Protein AF-A0A9E5R2P0-F1 (afdb_monomer_lite)

Radius of gyration: 19.11 Å; chains: 1; bounding box: 63×42×41 Å

Foldseek 3Di:
DDWADDPQQQDFDPDPDPVPDWADKIWDWDAQVNLCVLVVCVVVVHADEDEEPVSQQVQQVQADPQLRGDTDTTIGRDQAAAPDDRRRHDYYHYDDDDPRGSVLRNVCNVVNDVVSVVVVVVDVVVDPPDPPDDPDDDDDDDPVVVVVVVVVVVPDDDPDDD

pLDDT: mean 75.7, std 22.5, range [33.75, 98.44]

Sequence (162 aa):
MTLHVGAGTFLPVKVEDVSEHRMHAEWGEVRPKAADEINGTRAMGGRIIPVGTTALRLIETAADENGMVRAFEGDTDIFIFPGYRWRVTDALMTNFHLPRSTLFMLVAAFSGLEPMLAAYRHAVTAGPRRREPSAEHRRPAEPHLLWQRLHHRANAEPRQQL

Structure (mmCIF, N/CA/C/O backbone):
data_AF-A0A9E5R2P0-F1
#
_entry.id   AF-A0A9E5R2P0-F1
#
loop_
_atom_site.group_PDB
_atom_site.id
_atom_site.type_symbol
_atom_site.label_atom_id
_atom_site.label_alt_id
_atom_site.label_comp_id
_atom_site.label_asym_id
_atom_site.label_entity_id
_atom_site.label_seq_id
_atom_site.pdbx_PDB_ins_code
_atom_site.Cartn_x
_atom_site.Cartn_y
_atom_site.Cartn_z
_atom_site.occupancy
_atom_site.B_iso_or_equiv
_atom_site.auth_seq_id
_atom_site.auth_comp_id
_atom_site.auth_asym_id
_atom_site.auth_atom_id
_atom_site.pdbx_PDB_model_num
ATOM 1 N N . MET A 1 1 ? -7.791 10.092 4.799 1.00 72.06 1 MET A N 1
ATOM 2 C CA . MET A 1 1 ? -6.414 9.842 5.270 1.00 72.06 1 MET A CA 1
ATOM 3 C C . MET A 1 1 ? -5.520 10.967 4.810 1.00 72.06 1 MET A C 1
ATOM 5 O O . MET A 1 1 ? -5.827 11.579 3.791 1.00 72.06 1 MET A O 1
ATOM 9 N N . THR A 1 2 ? -4.452 11.211 5.552 1.00 72.00 2 THR A N 1
ATOM 10 C CA . THR A 1 2 ? -3.456 12.246 5.265 1.00 72.00 2 THR A CA 1
ATOM 11 C C . THR A 1 2 ? -2.083 11.596 5.320 1.00 72.00 2 THR A C 1
ATOM 13 O O . THR A 1 2 ? -1.871 10.716 6.148 1.00 72.00 2 THR A O 1
ATOM 16 N N . LEU A 1 3 ? -1.154 11.996 4.454 1.00 59.78 3 LEU A N 1
ATOM 17 C CA . LEU A 1 3 ? 0.231 11.549 4.564 1.00 59.78 3 LEU A CA 1
ATOM 18 C C . LEU A 1 3 ? 1.199 12.677 4.206 1.00 59.78 3 LEU A C 1
ATOM 20 O O . LEU A 1 3 ? 0.999 13.384 3.216 1.00 59.78 3 LEU A O 1
ATOM 24 N N . HIS A 1 4 ? 2.233 12.836 5.028 1.00 62.59 4 HIS A N 1
ATOM 25 C CA . HIS A 1 4 ? 3.307 13.801 4.838 1.00 62.59 4 HIS A CA 1
ATOM 26 C C . HIS A 1 4 ? 4.526 13.086 4.249 1.00 62.59 4 HIS A C 1
ATOM 28 O O . HIS A 1 4 ? 5.228 12.337 4.923 1.00 62.59 4 HIS A O 1
ATOM 34 N N . VAL A 1 5 ? 4.754 13.305 2.954 1.00 57.34 5 VAL A N 1
ATOM 35 C CA . VAL A 1 5 ? 5.843 12.677 2.194 1.00 57.34 5 VAL A CA 1
ATOM 36 C C . VAL A 1 5 ? 7.120 13.506 2.346 1.00 57.34 5 VAL A C 1
ATOM 38 O O . VAL A 1 5 ? 7.135 14.691 2.007 1.00 57.34 5 VAL A O 1
ATOM 41 N N . GLY A 1 6 ? 8.196 12.886 2.835 1.00 51.91 6 GLY A N 1
ATOM 42 C CA . GLY A 1 6 ? 9.543 13.467 2.857 1.00 51.91 6 GLY A CA 1
ATOM 43 C C . GLY A 1 6 ? 10.324 13.188 1.564 1.00 51.91 6 GLY A C 1
ATOM 44 O O . GLY A 1 6 ? 9.963 12.325 0.775 1.00 51.91 6 GLY A O 1
ATOM 45 N N . ALA A 1 7 ? 11.448 13.873 1.334 1.00 45.66 7 ALA A N 1
ATOM 46 C CA . ALA A 1 7 ? 12.247 13.708 0.106 1.00 45.66 7 ALA A CA 1
ATOM 47 C C . ALA A 1 7 ? 12.905 12.312 -0.069 1.00 45.66 7 ALA A C 1
ATOM 49 O O . ALA A 1 7 ? 13.431 12.008 -1.140 1.00 45.66 7 ALA A O 1
ATOM 50 N N . GLY A 1 8 ? 12.888 11.460 0.964 1.00 49.34 8 GLY A N 1
ATOM 51 C CA . GLY A 1 8 ? 13.533 10.140 0.973 1.00 49.34 8 GLY A CA 1
ATOM 52 C C . GLY A 1 8 ? 12.856 9.076 0.098 1.00 49.34 8 GLY A C 1
ATOM 53 O O . GLY A 1 8 ? 13.504 8.109 -0.291 1.00 49.34 8 GLY A O 1
ATOM 54 N N . THR A 1 9 ? 11.589 9.253 -0.283 1.00 50.41 9 THR A N 1
ATOM 55 C CA . THR A 1 9 ? 10.786 8.241 -1.003 1.00 50.41 9 THR A CA 1
ATOM 56 C C . THR A 1 9 ? 11.212 8.012 -2.460 1.00 50.41 9 THR A C 1
ATOM 58 O O . THR A 1 9 ? 10.738 7.081 -3.109 1.00 50.41 9 THR A O 1
ATOM 61 N N . PHE A 1 10 ? 12.116 8.843 -2.989 1.00 49.31 10 PHE A N 1
ATOM 62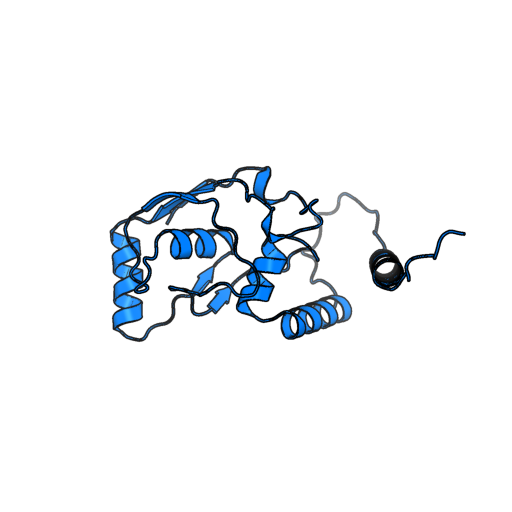 C CA . PHE A 1 10 ? 12.578 8.790 -4.383 1.00 49.31 10 PHE A CA 1
ATOM 63 C C . PHE A 1 10 ? 14.012 8.271 -4.548 1.00 49.31 10 PHE A C 1
ATOM 65 O O . PHE A 1 10 ? 14.543 8.280 -5.662 1.00 49.31 10 PHE A O 1
ATOM 72 N N . LEU A 1 11 ? 14.668 7.835 -3.469 1.00 47.66 11 LEU A N 1
ATOM 73 C CA . LEU A 1 11 ? 16.044 7.356 -3.555 1.00 47.66 11 LEU A CA 1
ATOM 74 C C . LEU A 1 11 ? 16.102 5.928 -4.134 1.00 47.66 11 LEU A C 1
ATOM 76 O O . LEU A 1 11 ? 15.329 5.060 -3.726 1.00 47.66 11 LEU A O 1
ATOM 80 N N . PRO A 1 12 ? 17.005 5.651 -5.095 1.00 50.88 12 PRO A N 1
ATOM 81 C CA . PRO A 1 12 ? 17.167 4.311 -5.647 1.00 50.88 12 PRO A CA 1
ATOM 82 C C . PRO A 1 12 ? 17.683 3.335 -4.582 1.00 50.88 12 PRO A C 1
ATOM 84 O O . PRO A 1 12 ? 18.570 3.680 -3.799 1.00 50.88 12 PRO A O 1
ATOM 87 N N . VAL A 1 13 ? 17.164 2.103 -4.590 1.00 55.97 13 VAL A N 1
ATOM 88 C CA . VAL A 1 13 ? 17.646 1.005 -3.737 1.00 55.97 13 VAL A CA 1
ATOM 89 C C . VAL A 1 13 ? 19.094 0.703 -4.119 1.00 55.97 13 VAL A C 1
ATOM 91 O O . VAL A 1 13 ? 19.380 0.391 -5.274 1.00 55.97 13 VAL A O 1
ATOM 94 N N . LYS A 1 14 ? 20.016 0.846 -3.161 1.00 50.09 14 LYS A N 1
ATOM 95 C CA . LYS A 1 14 ? 21.464 0.635 -3.356 1.00 50.09 14 LYS A CA 1
ATOM 96 C C . LYS A 1 14 ? 21.992 -0.659 -2.725 1.00 50.09 14 LYS A C 1
ATOM 98 O O . LYS A 1 14 ? 23.201 -0.850 -2.714 1.00 50.09 14 LYS A O 1
ATOM 103 N N . VAL A 1 15 ? 21.121 -1.504 -2.178 1.00 53.94 15 VAL A N 1
ATOM 104 C CA . VAL A 1 15 ? 21.521 -2.730 -1.473 1.00 53.94 15 VAL A CA 1
ATOM 105 C C . VAL A 1 15 ? 21.437 -3.948 -2.392 1.00 53.94 15 VAL A C 1
ATOM 107 O O . VAL A 1 15 ? 20.545 -4.024 -3.239 1.00 53.94 15 VAL A O 1
ATOM 110 N N . GLU A 1 16 ? 22.397 -4.862 -2.246 1.00 52.22 16 GLU A N 1
ATOM 111 C CA . GLU A 1 16 ? 22.444 -6.138 -2.975 1.00 52.22 16 GLU A CA 1
ATOM 112 C C . GLU A 1 16 ? 21.383 -7.118 -2.446 1.00 52.22 16 GLU A C 1
ATOM 114 O O . GLU A 1 16 ? 20.767 -7.828 -3.241 1.00 52.22 16 GLU A O 1
ATOM 119 N N . ASP A 1 17 ? 21.094 -7.078 -1.138 1.00 58.19 17 ASP A N 1
ATOM 120 C CA . ASP A 1 17 ? 19.971 -7.775 -0.510 1.00 58.19 17 ASP A CA 1
ATOM 121 C C . ASP A 1 17 ? 18.800 -6.813 -0.261 1.00 58.19 17 ASP A C 1
ATOM 123 O O . ASP A 1 17 ? 18.869 -5.865 0.522 1.00 58.19 17 ASP A O 1
ATOM 127 N N . VAL A 1 18 ? 17.690 -7.074 -0.945 1.00 59.41 18 VAL A N 1
ATOM 128 C CA . VAL A 1 18 ? 16.457 -6.287 -0.856 1.00 59.41 18 VAL A CA 1
ATOM 129 C C . VAL A 1 18 ? 15.846 -6.357 0.547 1.00 59.41 18 VAL A C 1
ATOM 131 O O . VAL A 1 18 ? 15.225 -5.387 0.974 1.00 59.41 18 VAL A O 1
ATOM 134 N N . SER A 1 19 ? 16.045 -7.457 1.279 1.00 60.09 19 SER A N 1
ATOM 135 C CA . SER A 1 19 ? 15.521 -7.629 2.637 1.00 60.09 19 SER A CA 1
ATOM 136 C C . SER A 1 19 ? 16.205 -6.728 3.674 1.00 60.09 19 SER A C 1
ATOM 138 O O . SER A 1 19 ? 15.605 -6.410 4.699 1.00 60.09 19 SER A O 1
ATOM 140 N N . GLU A 1 20 ? 17.416 -6.243 3.384 1.00 59.47 20 GLU A N 1
ATOM 141 C CA . GLU A 1 20 ? 18.160 -5.314 4.243 1.00 59.47 20 GLU A CA 1
ATOM 142 C C . GLU A 1 20 ? 17.792 -3.841 3.991 1.00 59.47 20 GLU A C 1
ATOM 144 O O . GLU A 1 20 ? 18.231 -2.938 4.713 1.00 59.47 20 GLU A O 1
ATOM 149 N N . HIS A 1 21 ? 16.972 -3.562 2.970 1.00 67.44 21 HIS A N 1
ATOM 150 C CA . HIS A 1 21 ? 16.557 -2.202 2.659 1.00 67.44 21 HIS A CA 1
ATOM 151 C C . HIS A 1 21 ? 15.568 -1.668 3.700 1.00 67.44 21 HIS A C 1
ATOM 153 O O . HIS A 1 21 ? 14.427 -2.117 3.798 1.00 67.44 21 HIS A O 1
ATOM 159 N N . ARG A 1 22 ? 15.978 -0.628 4.429 1.00 64.00 22 ARG A N 1
ATOM 160 C CA . ARG A 1 22 ? 15.067 0.147 5.275 1.00 64.00 22 ARG A CA 1
ATOM 161 C C . ARG A 1 22 ? 14.420 1.257 4.462 1.00 64.00 22 ARG A C 1
ATOM 163 O O . ARG A 1 22 ? 15.112 2.138 3.952 1.00 64.00 22 ARG A O 1
ATOM 170 N N . MET A 1 23 ? 13.093 1.223 4.374 1.00 72.38 23 MET A N 1
ATOM 171 C CA . MET A 1 23 ? 12.324 2.333 3.821 1.00 72.38 23 MET A CA 1
ATOM 172 C C . MET A 1 23 ? 12.484 3.569 4.701 1.00 72.38 23 MET A C 1
ATOM 174 O O . MET A 1 23 ? 12.513 3.483 5.928 1.00 72.38 23 MET A O 1
ATOM 178 N N . HIS A 1 24 ? 12.534 4.739 4.070 1.00 74.62 24 HIS A N 1
ATOM 179 C CA . HIS A 1 24 ? 12.363 5.984 4.804 1.00 74.62 24 HIS A CA 1
ATOM 180 C C . HIS A 1 24 ? 10.953 6.020 5.403 1.00 74.62 24 HIS A C 1
ATOM 182 O O . HIS A 1 24 ? 9.966 5.791 4.695 1.00 74.62 24 HIS A O 1
ATOM 188 N N . ALA A 1 25 ? 10.893 6.281 6.707 1.00 80.31 25 ALA A N 1
ATOM 189 C CA . ALA A 1 25 ? 9.650 6.485 7.428 1.00 80.31 25 ALA A CA 1
ATOM 190 C C . ALA A 1 25 ? 8.911 7.704 6.861 1.00 80.31 25 ALA A C 1
ATOM 192 O O . ALA A 1 25 ? 9.512 8.754 6.617 1.00 80.31 25 ALA A O 1
ATOM 193 N N . GLU A 1 26 ? 7.612 7.547 6.637 1.00 82.50 26 GLU A N 1
ATOM 194 C CA . GLU A 1 26 ?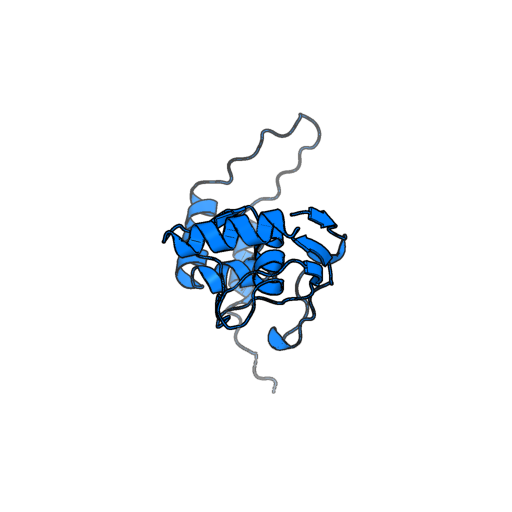 6.708 8.626 6.250 1.00 82.50 26 GLU A CA 1
ATOM 195 C C . GLU A 1 26 ? 5.623 8.749 7.311 1.00 82.50 26 GLU A C 1
ATOM 197 O O . GLU A 1 26 ? 4.998 7.750 7.663 1.00 82.50 26 GLU A O 1
ATOM 202 N N . TRP A 1 27 ? 5.366 9.959 7.798 1.00 89.94 27 TRP A N 1
ATOM 203 C CA . TRP A 1 27 ? 4.286 10.178 8.753 1.00 89.94 27 TRP A CA 1
ATOM 204 C C . TRP A 1 27 ? 2.939 10.156 8.038 1.00 89.94 27 TRP A C 1
ATOM 206 O O . TRP A 1 27 ? 2.765 10.869 7.046 1.00 89.94 27 TRP A O 1
ATOM 216 N N . GLY A 1 28 ? 1.963 9.412 8.556 1.00 92.38 28 GLY A N 1
ATOM 217 C CA . GLY A 1 28 ? 0.603 9.362 8.029 1.00 92.38 28 GLY A CA 1
ATOM 218 C C . GLY A 1 28 ? -0.484 9.228 9.093 1.00 92.38 28 GLY A C 1
ATOM 219 O O . GLY A 1 28 ? -0.238 8.858 10.237 1.00 92.38 28 GLY A O 1
ATOM 220 N N . GLU A 1 29 ? -1.717 9.507 8.673 1.00 96.19 29 GLU A N 1
ATOM 221 C CA . GLU A 1 29 ? -2.919 9.511 9.507 1.00 96.19 29 GLU A CA 1
ATOM 222 C C . GLU A 1 29 ? -4.085 8.792 8.800 1.00 96.19 29 GLU A C 1
ATOM 224 O O . GLU A 1 29 ? -4.540 9.181 7.710 1.00 96.19 29 GLU A O 1
ATOM 229 N N . VAL A 1 30 ? -4.641 7.783 9.469 1.00 96.94 30 VAL A N 1
ATOM 230 C CA . VAL A 1 30 ? -5.943 7.176 9.178 1.00 96.94 30 VAL A CA 1
ATOM 231 C C . VAL A 1 30 ? -6.906 7.564 10.295 1.00 96.94 30 VAL A C 1
ATOM 233 O O . VAL A 1 30 ? -6.847 7.046 11.406 1.00 96.94 30 VAL A O 1
ATOM 236 N N . ARG A 1 31 ? -7.828 8.480 9.993 1.00 96.94 31 ARG A N 1
ATOM 237 C CA . ARG A 1 31 ? -8.863 8.917 10.942 1.00 96.94 31 ARG A CA 1
ATOM 238 C C . ARG A 1 31 ? -9.841 7.787 11.269 1.00 96.94 31 ARG A C 1
ATOM 240 O O . ARG A 1 31 ? -10.124 6.998 10.365 1.00 96.94 31 ARG A O 1
ATOM 247 N N . PRO A 1 32 ? -10.468 7.787 12.463 1.00 97.81 32 PRO A N 1
ATOM 248 C CA . PRO A 1 32 ? -11.495 6.808 12.832 1.00 97.81 32 PRO A CA 1
ATOM 249 C C . PRO A 1 32 ? -12.574 6.640 11.758 1.00 97.81 32 PRO A C 1
ATOM 251 O O . PRO A 1 32 ? -12.783 5.540 11.266 1.00 97.81 32 PRO A O 1
ATOM 254 N N . LYS A 1 33 ? -13.131 7.754 11.264 1.00 97.62 33 LYS A N 1
ATOM 255 C CA . LYS A 1 33 ? -14.126 7.741 10.181 1.00 97.62 33 LYS A CA 1
ATOM 256 C C . LYS A 1 33 ? -13.645 7.003 8.923 1.00 97.62 33 LYS A C 1
ATOM 258 O O . LYS A 1 33 ? -14.413 6.272 8.316 1.00 97.62 33 LYS A O 1
ATOM 263 N N . ALA A 1 34 ? -12.387 7.195 8.524 1.00 97.31 34 ALA A N 1
ATOM 264 C CA . ALA A 1 34 ? -11.846 6.538 7.336 1.00 97.31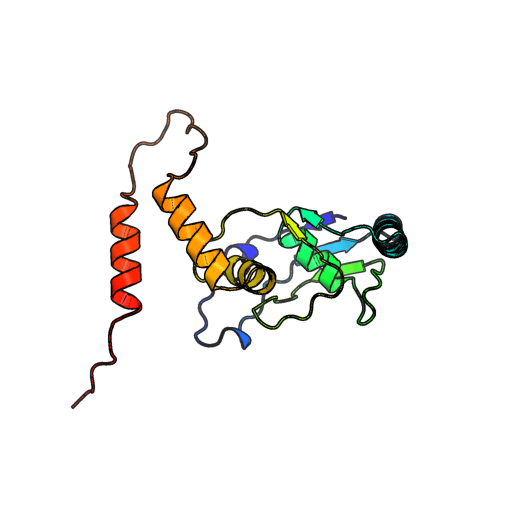 34 ALA A CA 1
ATOM 265 C C . ALA A 1 34 ? -11.638 5.033 7.569 1.00 97.31 34 ALA A C 1
ATOM 267 O O . ALA A 1 34 ? -11.890 4.239 6.668 1.00 97.31 34 ALA A O 1
ATOM 268 N N . ALA A 1 35 ? -11.203 4.641 8.770 1.00 98.19 35 ALA A N 1
ATOM 269 C CA . ALA A 1 35 ? -11.113 3.235 9.150 1.00 98.19 35 ALA A CA 1
ATOM 270 C C . ALA A 1 35 ? -12.501 2.571 9.120 1.00 98.19 35 ALA A C 1
ATOM 272 O O . ALA A 1 35 ? -12.662 1.525 8.495 1.00 98.19 35 ALA A O 1
ATOM 273 N N . ASP A 1 36 ? -13.516 3.221 9.696 1.00 98.25 36 ASP A N 1
ATOM 274 C CA . ASP A 1 36 ? -14.899 2.735 9.702 1.00 98.25 36 ASP A CA 1
ATOM 275 C C . ASP A 1 36 ? -15.462 2.575 8.281 1.00 98.25 36 ASP A C 1
ATOM 277 O O . ASP A 1 36 ? -16.067 1.552 7.967 1.00 98.25 36 ASP A O 1
ATOM 281 N N . GLU A 1 37 ? -15.219 3.543 7.392 1.00 98.25 37 GLU A N 1
ATOM 282 C CA . GLU A 1 37 ? -15.632 3.475 5.982 1.00 98.25 37 GLU A CA 1
ATOM 283 C C . GLU A 1 37 ? -14.969 2.302 5.239 1.00 98.25 37 GLU A C 1
ATOM 285 O O . GLU A 1 37 ? -15.640 1.580 4.493 1.00 98.25 37 GLU A O 1
ATOM 290 N N . ILE A 1 38 ? -13.669 2.075 5.457 1.00 98.12 38 ILE A N 1
ATOM 291 C CA . ILE A 1 38 ? -12.931 0.956 4.851 1.00 98.12 38 ILE A CA 1
ATOM 292 C C . ILE A 1 38 ? -13.479 -0.382 5.359 1.00 98.12 38 ILE A C 1
ATOM 294 O O . ILE A 1 38 ? -13.817 -1.262 4.563 1.00 98.12 38 ILE A O 1
ATOM 298 N N . ASN A 1 39 ? -13.615 -0.530 6.676 1.00 98.44 39 ASN A N 1
ATOM 299 C CA . ASN A 1 39 ? -14.095 -1.763 7.294 1.00 98.44 39 ASN A CA 1
ATOM 300 C C . ASN A 1 39 ? -15.550 -2.056 6.911 1.00 98.44 39 ASN A C 1
ATOM 302 O O . ASN A 1 39 ? -15.880 -3.192 6.574 1.00 98.44 39 ASN A O 1
ATOM 306 N N . GLY A 1 40 ? -16.404 -1.030 6.885 1.00 98.44 40 GLY A N 1
ATOM 307 C CA . GLY A 1 40 ? -17.785 -1.135 6.422 1.00 98.44 40 GLY A CA 1
ATOM 308 C C . GLY A 1 40 ? -17.867 -1.563 4.958 1.00 98.44 40 GLY A C 1
ATOM 309 O O . GLY A 1 40 ? -18.632 -2.465 4.621 1.00 98.44 40 GLY A O 1
ATOM 310 N N . THR A 1 41 ? -17.025 -0.991 4.091 1.00 98.31 41 THR A N 1
ATOM 311 C CA . THR A 1 41 ? -16.940 -1.392 2.678 1.00 98.31 41 THR A CA 1
ATOM 312 C C . THR A 1 41 ? -16.581 -2.871 2.541 1.00 98.31 41 THR A C 1
ATOM 314 O O . THR A 1 41 ? -17.250 -3.589 1.798 1.00 98.31 41 THR A O 1
ATOM 317 N N . ARG A 1 42 ? -15.587 -3.358 3.296 1.00 96.75 42 ARG A N 1
ATOM 318 C CA . ARG A 1 42 ? -15.212 -4.782 3.289 1.00 96.75 42 ARG A CA 1
ATOM 319 C C . ARG A 1 42 ? -16.304 -5.686 3.843 1.00 96.75 42 ARG A C 1
ATOM 321 O O . ARG A 1 42 ? -16.559 -6.738 3.265 1.00 96.75 42 ARG A O 1
ATOM 328 N N . ALA A 1 43 ? -16.968 -5.282 4.924 1.00 97.38 43 ALA A N 1
ATOM 329 C CA . ALA A 1 43 ? -18.064 -6.046 5.517 1.00 97.38 43 ALA A CA 1
ATOM 330 C C . ALA A 1 43 ? -19.236 -6.239 4.537 1.00 97.38 43 ALA A C 1
ATOM 332 O O . ALA A 1 43 ? -19.911 -7.264 4.576 1.00 97.38 43 ALA A O 1
ATOM 333 N N . MET A 1 44 ? -19.437 -5.291 3.617 1.00 97.94 44 MET A N 1
ATOM 334 C CA . MET A 1 44 ? -20.419 -5.388 2.530 1.00 97.94 44 MET A CA 1
ATOM 335 C C . MET A 1 44 ? -19.913 -6.163 1.297 1.00 97.94 44 MET A C 1
ATOM 337 O O . MET A 1 44 ? -20.607 -6.210 0.283 1.00 97.94 44 MET A O 1
ATOM 341 N N . GLY A 1 45 ? -18.712 -6.750 1.341 1.00 97.31 45 GLY A N 1
ATOM 342 C CA . GLY A 1 45 ? -18.094 -7.438 0.200 1.00 97.31 45 GLY A CA 1
ATOM 343 C C . GLY A 1 45 ? -17.544 -6.496 -0.878 1.00 97.31 45 GLY A C 1
ATOM 344 O O . GLY A 1 45 ? -17.284 -6.922 -2.004 1.00 97.31 45 GLY A O 1
ATOM 345 N N . GLY A 1 46 ? -17.392 -5.208 -0.561 1.00 97.81 46 GLY A N 1
ATOM 346 C CA . GLY A 1 46 ? -16.767 -4.221 -1.433 1.00 97.81 46 GLY A CA 1
ATOM 347 C C . GLY A 1 46 ? -15.245 -4.373 -1.500 1.00 97.81 46 GLY A C 1
ATOM 348 O O . GLY A 1 46 ? -14.630 -5.037 -0.668 1.00 97.81 46 GLY A O 1
ATOM 349 N N . ARG A 1 47 ? -14.639 -3.719 -2.499 1.00 97.88 47 ARG A N 1
ATOM 350 C CA . ARG A 1 47 ? -13.185 -3.722 -2.727 1.00 97.88 47 ARG A CA 1
ATOM 351 C C . ARG A 1 47 ? -12.532 -2.444 -2.220 1.00 97.88 47 ARG A C 1
ATOM 353 O O . ARG A 1 47 ? -13.061 -1.356 -2.447 1.00 97.88 47 ARG A O 1
ATOM 360 N N . ILE A 1 48 ? -11.343 -2.568 -1.642 1.00 98.06 48 ILE A N 1
ATOM 361 C CA . ILE A 1 48 ? -10.494 -1.455 -1.221 1.00 98.06 48 ILE A CA 1
ATOM 362 C C . ILE A 1 48 ? -9.404 -1.232 -2.265 1.00 98.06 48 ILE A C 1
ATOM 364 O O . ILE A 1 48 ? -8.561 -2.094 -2.515 1.00 98.06 48 ILE A O 1
ATOM 368 N N . ILE A 1 49 ? -9.439 -0.053 -2.889 1.00 97.81 49 ILE A N 1
ATOM 369 C CA . ILE A 1 49 ? -8.552 0.310 -3.997 1.00 97.81 49 ILE A CA 1
ATOM 370 C C . ILE A 1 49 ? -7.805 1.597 -3.639 1.00 97.81 49 ILE A C 1
ATOM 372 O O . ILE A 1 49 ? -8.326 2.693 -3.865 1.00 97.81 49 ILE A O 1
ATOM 376 N N . PRO A 1 50 ? -6.588 1.509 -3.081 1.00 96.19 50 PRO A N 1
ATOM 377 C CA . PRO A 1 50 ? -5.767 2.679 -2.837 1.00 96.19 50 PRO A CA 1
ATOM 378 C C . PRO A 1 50 ? -5.386 3.364 -4.142 1.00 96.19 50 PRO A C 1
ATOM 380 O O . PRO A 1 50 ? -5.027 2.725 -5.138 1.00 96.19 50 PRO A O 1
ATOM 383 N N . VAL A 1 51 ? -5.412 4.691 -4.104 1.00 96.25 51 VAL A N 1
ATOM 384 C CA . VAL A 1 51 ? -4.920 5.540 -5.184 1.00 96.25 51 VAL A CA 1
ATOM 385 C C . VAL A 1 51 ? -3.558 6.076 -4.762 1.00 96.25 51 VAL A C 1
ATOM 387 O O . VAL A 1 51 ? -3.452 7.012 -3.974 1.00 96.25 51 VAL A O 1
ATOM 390 N N . GLY A 1 52 ? -2.507 5.441 -5.271 1.00 92.69 52 GLY A N 1
ATOM 391 C CA . GLY A 1 52 ? -1.114 5.702 -4.931 1.00 92.69 52 GLY A CA 1
ATOM 392 C C . GLY A 1 52 ? -0.520 4.662 -3.978 1.00 92.69 52 GLY A C 1
ATOM 393 O O . GLY A 1 52 ? -1.180 4.138 -3.082 1.00 92.69 52 GLY A O 1
ATOM 394 N N . THR A 1 53 ? 0.773 4.385 -4.158 1.00 92.19 53 THR A N 1
ATOM 395 C CA . THR A 1 53 ? 1.547 3.447 -3.322 1.00 92.19 53 THR A CA 1
ATOM 396 C C . THR A 1 53 ? 1.647 3.902 -1.872 1.00 92.19 53 THR A C 1
ATOM 398 O O . THR A 1 53 ? 1.683 3.082 -0.965 1.00 92.19 53 THR A O 1
ATOM 401 N N . THR A 1 54 ? 1.653 5.209 -1.647 1.00 90.06 54 THR A N 1
ATOM 402 C CA . THR A 1 54 ? 1.683 5.819 -0.319 1.00 90.06 54 THR A CA 1
ATOM 403 C C . THR A 1 54 ? 0.403 5.548 0.473 1.00 90.06 54 THR A C 1
ATOM 405 O O . THR A 1 54 ? 0.471 5.104 1.616 1.00 90.06 54 THR A O 1
ATOM 408 N N . ALA A 1 55 ? -0.766 5.744 -0.148 1.00 93.62 55 ALA A N 1
ATOM 409 C CA . ALA A 1 55 ? -2.052 5.423 0.472 1.00 93.62 55 ALA A CA 1
ATOM 410 C C . ALA A 1 55 ? -2.151 3.926 0.798 1.00 93.62 55 ALA A C 1
ATOM 412 O O . ALA A 1 55 ? -2.616 3.559 1.873 1.00 93.62 55 ALA A O 1
ATOM 413 N N . LEU A 1 56 ? -1.652 3.077 -0.107 1.00 95.62 56 LEU A N 1
ATOM 414 C CA . LEU A 1 56 ? -1.566 1.633 0.103 1.00 95.62 56 LEU A CA 1
ATOM 415 C C . LEU A 1 56 ? -0.699 1.284 1.318 1.00 95.62 56 LEU A C 1
ATOM 417 O O . LEU A 1 56 ? -1.155 0.554 2.192 1.00 95.62 56 LEU A O 1
ATOM 421 N N . ARG A 1 57 ? 0.524 1.825 1.412 1.00 94.88 57 ARG A N 1
ATOM 422 C CA . ARG A 1 57 ? 1.415 1.569 2.557 1.00 94.88 57 ARG A CA 1
ATOM 423 C C . ARG A 1 57 ? 0.750 1.968 3.869 1.00 94.88 57 ARG A C 1
ATOM 425 O O . ARG A 1 57 ? 0.775 1.193 4.816 1.00 94.88 57 ARG A O 1
ATOM 432 N N . LEU A 1 58 ? 0.101 3.132 3.898 1.00 95.56 58 LEU A N 1
ATOM 433 C CA . LEU A 1 58 ? -0.564 3.631 5.096 1.00 95.56 58 LEU A CA 1
ATOM 434 C C . LEU A 1 58 ? -1.704 2.711 5.567 1.00 95.56 58 LEU A C 1
ATOM 436 O O . LEU A 1 58 ? -1.782 2.416 6.757 1.00 95.56 58 LEU A O 1
ATOM 440 N N . ILE A 1 59 ? -2.570 2.226 4.668 1.00 96.44 59 ILE A N 1
ATOM 441 C CA . ILE A 1 59 ? -3.660 1.327 5.091 1.00 96.44 59 ILE A CA 1
ATOM 442 C C . ILE A 1 59 ? -3.181 -0.070 5.458 1.00 96.44 59 ILE A C 1
ATOM 444 O O . ILE A 1 59 ? -3.750 -0.668 6.363 1.00 96.44 59 ILE A O 1
ATOM 448 N N . GLU A 1 60 ? -2.140 -0.582 4.801 1.00 96.88 60 GLU A N 1
ATOM 449 C CA . GLU A 1 60 ? -1.552 -1.873 5.165 1.00 96.88 60 GLU A CA 1
ATOM 450 C C . GLU A 1 60 ? -0.818 -1.785 6.515 1.00 96.88 60 GLU A C 1
ATOM 452 O O . GLU A 1 60 ? -0.862 -2.733 7.298 1.00 96.88 60 GLU A O 1
ATOM 457 N N . THR A 1 61 ? -0.218 -0.633 6.845 1.00 96.44 61 THR A N 1
ATOM 458 C CA . THR A 1 61 ? 0.304 -0.346 8.194 1.00 96.44 61 THR A CA 1
ATOM 459 C C . THR A 1 61 ? -0.809 -0.270 9.237 1.00 96.44 61 THR A C 1
ATOM 461 O O . THR A 1 61 ? -0.660 -0.826 10.321 1.00 96.44 61 THR A O 1
ATOM 464 N N . ALA A 1 62 ? -1.923 0.393 8.921 1.00 97.31 62 ALA A N 1
ATOM 465 C CA . ALA A 1 62 ? -3.045 0.564 9.845 1.00 97.31 62 ALA A CA 1
ATOM 466 C C . ALA A 1 62 ? -3.927 -0.694 10.002 1.00 97.31 62 ALA A C 1
ATOM 468 O O . ALA A 1 62 ? -4.777 -0.738 10.895 1.00 97.31 62 ALA A O 1
ATOM 469 N N . ALA A 1 63 ? -3.760 -1.700 9.138 1.00 97.62 63 ALA A N 1
ATOM 470 C CA . ALA A 1 63 ? -4.504 -2.954 9.180 1.00 97.62 63 ALA A CA 1
ATOM 471 C C . ALA A 1 63 ? -3.859 -3.973 10.129 1.00 97.62 63 ALA A C 1
ATOM 473 O O . ALA A 1 63 ? -2.655 -4.228 10.057 1.00 97.62 63 ALA A O 1
ATOM 474 N N . ASP A 1 64 ? -4.670 -4.611 10.974 1.00 95.38 64 ASP A N 1
ATOM 475 C CA . ASP A 1 64 ? -4.229 -5.739 11.798 1.00 95.38 64 ASP A CA 1
ATOM 476 C C . ASP A 1 64 ? -4.191 -7.069 11.017 1.00 95.38 64 ASP A C 1
ATOM 478 O O . ASP A 1 64 ? -4.534 -7.144 9.835 1.00 95.38 64 ASP A O 1
ATOM 482 N N . GLU A 1 65 ? -3.740 -8.143 11.670 1.00 92.81 65 GLU A N 1
ATOM 483 C CA . GLU A 1 65 ? -3.587 -9.470 11.050 1.00 92.81 65 GLU A CA 1
ATOM 484 C C . GLU A 1 65 ? -4.905 -10.084 10.555 1.00 92.81 65 GLU A C 1
ATOM 486 O O . GLU A 1 65 ? -4.887 -10.951 9.678 1.00 92.81 65 GLU A O 1
ATOM 491 N N . ASN A 1 66 ? -6.041 -9.612 11.076 1.00 93.62 66 ASN A N 1
ATOM 492 C CA . ASN A 1 66 ? -7.374 -10.035 10.655 1.00 93.62 66 ASN A CA 1
ATOM 493 C C . ASN A 1 66 ? -7.915 -9.175 9.501 1.00 93.62 66 ASN A C 1
ATOM 495 O O . ASN A 1 66 ? -9.034 -9.394 9.039 1.00 93.62 66 ASN A O 1
ATOM 499 N N . GLY A 1 67 ? -7.137 -8.197 9.024 1.00 95.06 67 GLY A N 1
ATOM 500 C CA . GLY A 1 67 ? -7.537 -7.286 7.958 1.00 95.06 67 GLY A CA 1
ATOM 501 C C . GLY A 1 67 ? -8.479 -6.170 8.415 1.00 95.06 67 GLY A C 1
ATOM 502 O O . GLY A 1 67 ? -9.129 -5.554 7.568 1.00 95.06 67 GLY A O 1
ATOM 503 N N . MET A 1 68 ? -8.567 -5.901 9.722 1.00 97.50 68 MET A N 1
ATOM 504 C CA . MET A 1 68 ? -9.330 -4.775 10.260 1.00 97.50 68 MET A CA 1
ATOM 505 C C . MET A 1 68 ? -8.451 -3.524 10.289 1.00 97.50 68 MET A C 1
ATOM 507 O O . MET A 1 68 ? -7.383 -3.528 10.905 1.00 97.50 68 MET A O 1
ATOM 511 N N . VAL A 1 69 ? -8.896 -2.439 9.653 1.00 98.00 69 VAL A N 1
ATOM 512 C CA . VAL A 1 69 ? -8.190 -1.150 9.698 1.00 98.00 69 VAL A CA 1
ATOM 513 C C . VAL A 1 69 ? -8.510 -0.438 10.998 1.00 98.00 69 VAL A C 1
ATOM 515 O O . VAL A 1 69 ? -9.675 -0.312 11.372 1.00 98.00 69 VAL A O 1
ATOM 518 N N . ARG A 1 70 ? -7.483 0.062 11.680 1.00 97.75 70 ARG A N 1
ATOM 519 C CA . ARG A 1 70 ? -7.631 0.872 12.890 1.00 97.75 70 ARG A CA 1
ATOM 520 C C . ARG A 1 70 ? -7.320 2.330 12.591 1.00 97.75 70 ARG A C 1
ATOM 522 O O . ARG A 1 70 ? -6.607 2.645 11.640 1.00 97.75 70 ARG A O 1
ATOM 529 N N . ALA A 1 71 ? -7.854 3.221 13.423 1.00 97.12 71 ALA A N 1
ATOM 530 C CA . ALA A 1 71 ? -7.351 4.584 13.451 1.00 97.12 71 ALA A CA 1
ATOM 531 C C . ALA A 1 71 ? -5.844 4.545 13.747 1.00 97.12 71 ALA A C 1
ATOM 533 O O . ALA A 1 71 ? -5.400 3.794 14.617 1.00 97.12 71 ALA A O 1
ATOM 534 N N . PHE A 1 72 ? -5.075 5.319 12.993 1.00 96.19 72 PHE A N 1
ATOM 535 C CA . PHE A 1 72 ? -3.620 5.303 13.034 1.00 96.19 72 PHE A CA 1
ATOM 536 C C . PHE A 1 72 ? -3.095 6.721 12.855 1.00 96.19 72 PHE A C 1
ATOM 538 O O . PHE A 1 72 ? -3.593 7.458 12.007 1.00 96.19 72 PHE A O 1
ATOM 545 N N . GLU A 1 73 ? -2.077 7.080 13.622 1.00 96.44 73 GLU A N 1
ATOM 546 C CA . GLU A 1 73 ? -1.334 8.324 13.477 1.00 96.44 73 GLU A CA 1
ATOM 547 C C . GLU A 1 73 ? 0.118 8.042 13.854 1.00 96.44 73 GLU A C 1
ATOM 549 O O . GLU A 1 73 ? 0.393 7.568 14.958 1.00 96.44 73 GLU A O 1
ATOM 554 N N . GLY A 1 74 ? 1.043 8.284 12.929 1.00 93.00 74 GLY A N 1
ATOM 555 C CA . GLY A 1 74 ? 2.458 8.029 13.160 1.00 93.00 74 GLY A CA 1
ATOM 556 C C . GLY A 1 74 ? 3.211 7.665 11.893 1.00 93.00 74 GLY A C 1
ATOM 557 O O . GLY A 1 74 ? 2.721 7.822 10.775 1.00 93.00 74 GLY A O 1
ATOM 558 N N . ASP A 1 75 ? 4.424 7.171 12.088 1.00 91.19 75 ASP A N 1
ATOM 559 C CA . ASP A 1 75 ? 5.320 6.828 10.996 1.00 91.19 75 ASP A CA 1
ATOM 560 C C . ASP A 1 75 ? 5.023 5.440 10.422 1.00 91.19 75 ASP A C 1
ATOM 562 O O . ASP A 1 75 ? 4.817 4.468 11.149 1.00 91.19 75 ASP A O 1
ATOM 566 N N . THR A 1 76 ? 5.048 5.341 9.095 1.00 88.62 76 THR A N 1
ATOM 567 C CA . THR A 1 76 ? 5.078 4.077 8.362 1.00 88.62 76 THR A CA 1
ATOM 568 C C . THR A 1 76 ? 6.399 3.922 7.620 1.00 88.62 76 THR A C 1
ATOM 570 O O . THR A 1 76 ? 6.758 4.690 6.724 1.00 88.62 76 THR A O 1
ATOM 573 N N . ASP A 1 77 ? 7.130 2.875 7.974 1.00 88.31 77 ASP A N 1
ATOM 574 C CA . ASP A 1 77 ? 8.329 2.406 7.288 1.00 88.31 77 ASP A CA 1
ATOM 575 C C . ASP A 1 77 ? 8.094 1.041 6.625 1.00 88.31 77 ASP A C 1
ATOM 577 O O . ASP A 1 77 ? 9.042 0.378 6.207 1.00 88.31 77 ASP A O 1
ATOM 581 N N . ILE A 1 78 ? 6.825 0.637 6.452 1.00 90.75 78 ILE A N 1
ATOM 582 C CA . ILE A 1 78 ? 6.500 -0.675 5.894 1.00 90.75 78 ILE A CA 1
ATOM 583 C C . ILE A 1 78 ? 7.150 -0.840 4.522 1.00 90.75 78 ILE A C 1
ATOM 585 O O . ILE A 1 78 ? 6.995 0.005 3.627 1.00 90.75 78 ILE A O 1
ATOM 589 N N . PHE A 1 79 ? 7.883 -1.937 4.366 1.00 89.50 79 PHE A N 1
ATOM 590 C CA . PHE A 1 79 ? 8.525 -2.308 3.121 1.00 89.50 79 PHE A CA 1
ATOM 591 C C . PHE A 1 79 ? 7.783 -3.490 2.496 1.00 89.50 79 PHE A C 1
ATOM 593 O O . PHE A 1 79 ? 7.695 -4.569 3.077 1.00 89.50 79 PHE A O 1
ATOM 600 N N . ILE A 1 80 ? 7.206 -3.253 1.317 1.00 91.19 80 ILE A N 1
ATOM 601 C CA . ILE A 1 80 ? 6.363 -4.214 0.603 1.00 91.19 80 ILE A CA 1
ATOM 602 C C . ILE A 1 80 ? 7.132 -4.713 -0.617 1.00 91.19 80 ILE A C 1
ATOM 604 O O . ILE A 1 80 ? 7.472 -3.937 -1.511 1.00 91.19 80 ILE A O 1
ATOM 608 N N . PHE A 1 81 ? 7.382 -6.017 -0.652 1.00 89.38 81 PHE A N 1
ATOM 609 C CA . PHE A 1 81 ? 8.125 -6.711 -1.701 1.00 89.38 81 PHE A CA 1
ATOM 610 C C . PHE A 1 81 ? 7.468 -8.075 -1.998 1.00 89.38 81 PHE A C 1
ATOM 612 O O . PHE A 1 81 ? 6.571 -8.492 -1.258 1.00 89.38 81 PHE A O 1
ATOM 619 N N . PRO A 1 82 ? 7.828 -8.761 -3.102 1.00 88.62 82 PRO A N 1
ATOM 620 C CA . PRO A 1 82 ? 7.198 -10.027 -3.476 1.00 88.62 82 PRO A CA 1
ATOM 621 C C . PRO A 1 82 ? 7.189 -11.057 -2.341 1.00 88.62 82 PRO A C 1
ATOM 623 O O . PRO A 1 82 ? 8.208 -11.285 -1.698 1.00 88.62 82 PRO A O 1
ATOM 626 N N . GLY A 1 83 ? 6.027 -11.671 -2.104 1.00 88.62 83 GLY A N 1
ATOM 627 C CA . GLY A 1 83 ? 5.776 -12.535 -0.943 1.00 88.62 83 GLY A CA 1
ATOM 628 C C . GLY A 1 83 ? 5.041 -11.841 0.210 1.00 88.62 83 GLY A C 1
ATOM 629 O O . GLY A 1 83 ? 4.641 -12.511 1.160 1.00 88.62 83 GLY A O 1
ATOM 630 N N . TYR A 1 84 ? 4.809 -10.526 0.126 1.00 93.38 84 TYR A N 1
ATOM 631 C CA . TYR A 1 84 ? 4.001 -9.797 1.103 1.00 93.38 84 TYR A CA 1
ATOM 632 C C . TYR A 1 84 ? 2.565 -10.340 1.192 1.00 93.38 84 TYR A C 1
ATOM 634 O O . TYR A 1 84 ? 1.887 -10.533 0.180 1.00 93.38 84 TYR A O 1
ATOM 642 N N . ARG A 1 85 ? 2.082 -10.550 2.423 1.00 93.69 85 ARG A N 1
ATOM 643 C CA . ARG A 1 85 ? 0.698 -10.948 2.696 1.00 93.69 85 ARG A CA 1
ATOM 644 C C . ARG A 1 85 ? -0.185 -9.708 2.818 1.00 93.69 85 ARG A C 1
ATOM 646 O O . ARG A 1 85 ? -0.186 -9.051 3.854 1.00 93.69 85 ARG A O 1
ATOM 653 N N . TRP A 1 86 ? -0.965 -9.448 1.775 1.00 95.12 86 TRP A N 1
ATOM 654 C CA . TRP A 1 86 ? -1.957 -8.374 1.728 1.00 95.12 86 TRP A CA 1
ATOM 655 C C . TRP A 1 86 ? -3.036 -8.556 2.798 1.00 95.12 86 TRP A C 1
ATOM 657 O O . TRP A 1 86 ? -3.613 -9.640 2.923 1.00 95.12 86 TRP A O 1
ATOM 667 N N . ARG A 1 87 ? -3.306 -7.502 3.575 1.00 96.12 87 ARG A N 1
ATOM 668 C CA . ARG A 1 87 ? -4.306 -7.529 4.653 1.00 96.12 87 ARG A CA 1
ATOM 669 C C . ARG A 1 87 ? -5.628 -6.934 4.207 1.00 96.12 87 ARG A C 1
ATOM 671 O O . ARG A 1 87 ? -6.686 -7.464 4.561 1.00 96.12 87 ARG A O 1
ATOM 678 N N . VAL A 1 88 ? -5.573 -5.831 3.460 1.00 96.50 88 VAL A N 1
ATOM 679 C CA . VAL A 1 88 ? -6.756 -5.009 3.177 1.00 96.50 88 VAL A CA 1
ATOM 680 C C . VAL A 1 88 ? -6.922 -4.643 1.707 1.00 96.50 88 VAL A C 1
ATOM 682 O O . VAL A 1 88 ? -8.047 -4.419 1.277 1.00 96.50 88 VAL A O 1
ATOM 685 N N . THR A 1 89 ? -5.829 -4.554 0.953 1.00 96.94 89 THR A N 1
ATOM 686 C CA . THR A 1 89 ? -5.829 -4.023 -0.412 1.00 96.94 89 THR A CA 1
ATOM 687 C C . THR A 1 89 ? -6.243 -5.073 -1.444 1.00 96.94 89 THR A C 1
ATOM 689 O O . THR A 1 89 ? -5.594 -6.109 -1.560 1.00 96.94 89 THR A O 1
ATOM 692 N N . ASP A 1 90 ? -7.254 -4.759 -2.261 1.00 96.81 90 ASP A N 1
ATOM 693 C CA . ASP A 1 90 ? -7.779 -5.657 -3.307 1.00 96.81 90 ASP A CA 1
ATOM 694 C C . ASP A 1 90 ? -7.336 -5.275 -4.728 1.00 96.81 90 ASP A C 1
ATOM 696 O O . ASP A 1 90 ? -7.347 -6.103 -5.639 1.00 96.81 90 ASP A O 1
ATOM 700 N N . ALA A 1 91 ? -6.987 -4.007 -4.951 1.00 96.31 91 ALA A N 1
ATOM 701 C CA . ALA A 1 91 ? -6.431 -3.492 -6.204 1.00 96.31 91 ALA A CA 1
ATOM 702 C C . ALA A 1 91 ? -5.616 -2.224 -5.934 1.00 96.31 91 ALA A C 1
ATOM 704 O O . ALA A 1 91 ? -5.799 -1.585 -4.907 1.00 96.31 91 ALA A O 1
ATOM 705 N N . LEU A 1 92 ? -4.761 -1.813 -6.871 1.00 95.50 92 LEU A N 1
ATOM 706 C CA . LEU A 1 92 ? -3.960 -0.593 -6.756 1.00 95.50 92 LEU A CA 1
ATOM 707 C C . LEU A 1 92 ? -4.087 0.259 -8.019 1.00 95.50 92 LEU A C 1
ATOM 709 O O . LEU A 1 92 ? -3.854 -0.222 -9.127 1.00 95.50 92 LEU A O 1
ATOM 713 N N . MET A 1 93 ? -4.373 1.549 -7.845 1.00 95.00 93 MET A N 1
ATOM 714 C CA . MET A 1 93 ? -4.217 2.552 -8.896 1.00 95.00 93 MET A CA 1
ATOM 715 C C . MET A 1 93 ? -2.936 3.345 -8.642 1.00 95.00 93 MET A C 1
ATOM 717 O O . MET A 1 93 ? -2.810 4.015 -7.621 1.00 95.00 93 MET A O 1
ATOM 721 N N . THR A 1 94 ? -1.964 3.277 -9.549 1.00 93.12 94 THR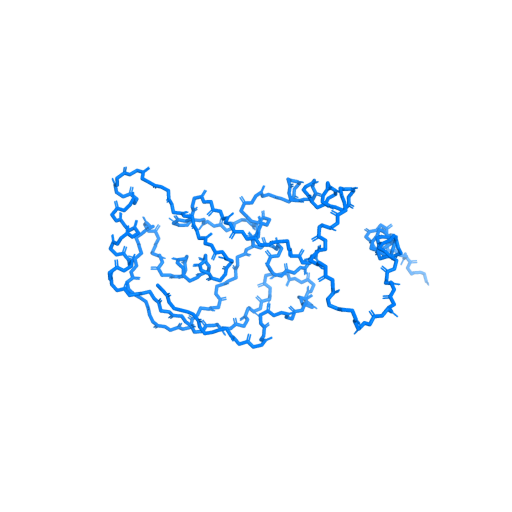 A N 1
ATOM 722 C CA . THR A 1 94 ? -0.676 3.965 -9.380 1.00 93.12 94 THR A CA 1
ATOM 723 C C . THR A 1 94 ? -0.026 4.303 -10.721 1.00 93.12 94 THR A C 1
ATOM 725 O O . THR A 1 94 ? -0.518 3.912 -11.779 1.00 93.12 94 THR A O 1
ATOM 728 N N . ASN A 1 95 ? 1.066 5.063 -10.672 1.00 89.62 95 ASN A N 1
ATOM 729 C CA . ASN A 1 95 ? 1.870 5.408 -11.839 1.00 89.62 95 ASN A CA 1
ATOM 730 C C . ASN A 1 95 ? 2.854 4.278 -12.213 1.00 89.62 95 ASN A C 1
ATOM 732 O O . ASN A 1 95 ? 3.044 3.328 -11.456 1.00 89.62 95 ASN A O 1
ATOM 736 N N . PHE A 1 96 ? 3.524 4.409 -13.359 1.00 85.88 96 PHE A N 1
ATOM 737 C CA . PHE A 1 96 ? 4.729 3.636 -13.658 1.00 85.88 96 PHE A CA 1
ATOM 738 C C . PHE A 1 96 ? 5.909 4.137 -12.813 1.00 85.88 96 PHE A C 1
ATOM 740 O O . PHE A 1 96 ? 6.115 5.339 -12.642 1.00 85.88 96 PHE A O 1
ATOM 747 N N . HIS A 1 97 ? 6.702 3.194 -12.318 1.00 84.81 97 HIS A N 1
ATOM 748 C CA . HIS A 1 97 ? 7.863 3.381 -11.453 1.00 84.81 97 HIS A CA 1
ATOM 749 C C . HIS A 1 97 ? 9.138 2.915 -12.158 1.00 84.81 97 HIS A C 1
ATOM 751 O O . HIS A 1 97 ? 9.123 2.064 -13.043 1.00 84.81 97 HIS A O 1
ATOM 757 N N . LEU A 1 98 ? 10.290 3.453 -11.780 1.00 77.62 98 LEU A N 1
ATOM 758 C CA . LEU A 1 98 ? 11.540 3.036 -12.414 1.00 77.62 98 LEU A CA 1
ATOM 759 C C . LEU A 1 98 ? 11.859 1.562 -12.085 1.00 77.62 98 LEU A C 1
ATOM 761 O O . LEU A 1 98 ? 11.660 1.149 -10.936 1.00 77.62 98 LEU A O 1
ATOM 765 N N . PRO A 1 99 ? 12.387 0.769 -13.041 1.00 75.06 99 PRO A N 1
ATOM 766 C CA . PRO A 1 99 ? 12.854 -0.583 -12.755 1.00 75.06 99 PRO A CA 1
ATOM 767 C C . PRO A 1 99 ? 13.869 -0.588 -11.609 1.00 75.06 99 PRO A C 1
ATOM 769 O O . PRO A 1 99 ? 14.751 0.271 -11.565 1.00 75.06 99 PRO A O 1
ATOM 772 N N . ARG A 1 100 ? 13.774 -1.588 -10.721 1.00 74.62 100 ARG A N 1
ATOM 773 C CA . ARG A 1 100 ? 14.621 -1.738 -9.517 1.00 74.62 100 ARG A CA 1
ATOM 774 C C . ARG A 1 100 ? 14.425 -0.647 -8.444 1.00 74.62 100 ARG A C 1
ATOM 776 O O . ARG A 1 100 ? 15.324 -0.403 -7.648 1.00 74.62 100 ARG A O 1
ATOM 783 N N . SER A 1 101 ? 13.263 0.007 -8.407 1.00 82.38 101 SER A N 1
ATOM 784 C CA . SER A 1 101 ? 12.855 0.871 -7.285 1.00 82.38 101 SER A CA 1
ATOM 785 C C . SER A 1 101 ? 12.023 0.107 -6.249 1.00 82.38 101 SER A C 1
ATOM 787 O O . SER A 1 101 ? 11.399 -0.904 -6.576 1.00 82.38 101 SER A O 1
ATOM 789 N N . THR A 1 102 ? 11.948 0.621 -5.019 1.00 85.31 102 THR A N 1
ATOM 790 C CA . THR A 1 102 ? 11.053 0.089 -3.973 1.00 85.31 102 THR A CA 1
ATOM 791 C C . THR A 1 102 ? 9.590 0.105 -4.412 1.00 85.31 102 THR A C 1
ATOM 793 O O . THR A 1 102 ? 8.860 -0.857 -4.196 1.00 85.31 102 THR A O 1
ATOM 796 N N . LEU A 1 103 ? 9.164 1.159 -5.114 1.00 88.25 103 LEU A N 1
ATOM 797 C CA . LEU A 1 103 ? 7.808 1.259 -5.651 1.00 88.25 103 LEU A CA 1
ATOM 798 C C . LEU A 1 103 ? 7.544 0.222 -6.749 1.00 88.25 103 LEU A C 1
ATOM 800 O O . LEU A 1 103 ? 6.457 -0.346 -6.800 1.00 88.25 103 LEU A O 1
ATOM 804 N N . PHE A 1 104 ? 8.537 -0.086 -7.591 1.00 87.62 104 PHE A N 1
ATOM 805 C CA . PHE A 1 104 ? 8.427 -1.195 -8.540 1.00 87.62 104 PHE A CA 1
ATOM 806 C C . PHE A 1 104 ? 8.275 -2.538 -7.813 1.00 87.62 104 PHE A C 1
ATOM 808 O O . PHE A 1 104 ? 7.432 -3.338 -8.209 1.00 87.62 104 PHE A O 1
ATOM 815 N N . MET A 1 105 ? 9.042 -2.777 -6.743 1.00 89.31 105 MET A N 1
ATOM 816 C CA . MET A 1 105 ? 8.932 -4.001 -5.938 1.00 89.31 105 MET A CA 1
ATOM 817 C C . MET A 1 105 ? 7.550 -4.145 -5.299 1.00 89.31 105 MET A C 1
ATOM 819 O O . MET A 1 105 ? 6.981 -5.230 -5.354 1.00 89.31 105 MET A O 1
ATOM 823 N N . LEU A 1 106 ? 6.981 -3.057 -4.775 1.00 93.00 106 LEU A N 1
ATOM 824 C CA . LEU A 1 106 ? 5.621 -3.034 -4.236 1.00 93.00 106 LEU A CA 1
ATOM 825 C C . LEU A 1 106 ? 4.593 -3.417 -5.306 1.00 93.00 106 LEU A C 1
ATOM 827 O O . LEU A 1 106 ? 3.744 -4.276 -5.075 1.00 93.00 106 LEU A O 1
ATOM 831 N N . VAL A 1 107 ? 4.679 -2.828 -6.502 1.00 92.06 107 VAL A N 1
ATOM 832 C CA . VAL A 1 107 ? 3.747 -3.167 -7.589 1.00 92.06 107 VAL A CA 1
ATOM 833 C C . VAL A 1 107 ? 3.961 -4.604 -8.080 1.00 92.06 107 VAL A C 1
ATOM 835 O O . VAL A 1 107 ? 2.987 -5.296 -8.375 1.00 92.06 107 VAL A O 1
ATOM 838 N N . ALA A 1 108 ? 5.201 -5.095 -8.117 1.00 91.38 108 ALA A N 1
ATOM 839 C CA . ALA A 1 108 ? 5.507 -6.486 -8.447 1.00 91.38 108 ALA A CA 1
ATOM 840 C C . ALA A 1 108 ? 5.015 -7.467 -7.368 1.00 91.38 108 ALA A C 1
ATOM 842 O O . ALA A 1 108 ? 4.600 -8.573 -7.700 1.00 91.38 108 ALA A O 1
ATOM 843 N N . ALA A 1 109 ? 4.995 -7.066 -6.094 1.00 92.00 109 ALA A N 1
ATOM 844 C CA . ALA A 1 109 ? 4.392 -7.845 -5.013 1.00 92.00 109 ALA A CA 1
ATOM 845 C C . ALA A 1 109 ? 2.876 -7.994 -5.183 1.00 92.00 109 ALA A C 1
ATOM 847 O O . ALA A 1 109 ? 2.298 -8.989 -4.752 1.00 92.00 109 ALA A O 1
ATOM 848 N N . PHE A 1 110 ? 2.241 -7.001 -5.811 1.00 91.56 110 PHE A N 1
ATOM 849 C CA . PHE A 1 110 ? 0.804 -6.987 -6.055 1.00 91.56 110 PHE A CA 1
ATOM 850 C C . PHE A 1 110 ? 0.422 -7.737 -7.341 1.00 91.56 110 PHE A C 1
ATOM 852 O O . PHE A 1 110 ? -0.508 -8.534 -7.355 1.00 91.56 110 PHE A O 1
ATOM 859 N N . SER A 1 111 ? 1.141 -7.481 -8.436 1.00 89.94 111 SER A N 1
ATOM 860 C CA . SER A 1 111 ? 0.792 -7.952 -9.789 1.00 89.94 111 SER A CA 1
ATOM 861 C C . SER A 1 111 ? 1.602 -9.153 -10.282 1.00 89.94 111 SER A C 1
ATOM 863 O O . SER A 1 111 ? 1.271 -9.729 -11.316 1.00 89.94 111 SER A O 1
ATOM 865 N N . GLY A 1 112 ? 2.657 -9.541 -9.565 1.00 88.94 112 GLY A N 1
ATOM 866 C CA . GLY A 1 112 ? 3.678 -10.462 -10.054 1.00 88.94 112 GLY A CA 1
ATOM 867 C C . GLY A 1 112 ? 4.706 -9.770 -10.957 1.00 88.94 112 GLY A C 1
ATOM 868 O O . GLY A 1 112 ? 4.443 -8.746 -11.589 1.00 88.94 112 GLY A O 1
ATOM 869 N N . LEU A 1 113 ? 5.910 -10.343 -11.036 1.00 85.50 113 LEU A N 1
ATOM 870 C CA . LEU A 1 113 ? 7.007 -9.755 -11.809 1.00 85.50 113 LEU A CA 1
ATOM 871 C C . LEU A 1 113 ? 6.756 -9.813 -13.324 1.00 85.50 113 LEU A C 1
ATOM 873 O O . LEU A 1 113 ? 6.912 -8.802 -14.006 1.00 85.50 113 LEU A O 1
ATOM 877 N N . GLU A 1 114 ? 6.341 -10.969 -13.845 1.00 88.19 114 GLU A N 1
ATOM 878 C CA . GLU A 1 114 ? 6.139 -11.167 -15.288 1.00 88.19 114 GLU A CA 1
ATOM 879 C C . GLU A 1 114 ? 5.046 -10.257 -15.877 1.00 88.19 114 GLU A C 1
ATOM 881 O O . GLU A 1 114 ? 5.327 -9.565 -16.863 1.00 88.19 114 GLU A O 1
ATOM 886 N N . PRO A 1 115 ? 3.839 -10.147 -15.276 1.00 89.00 115 PRO A N 1
ATOM 887 C CA . PRO A 1 115 ? 2.826 -9.207 -15.755 1.00 89.00 115 PRO A CA 1
ATOM 888 C C . PRO A 1 115 ? 3.321 -7.760 -15.747 1.00 89.00 115 PRO A C 1
ATOM 890 O O . PRO A 1 115 ? 3.064 -7.012 -16.694 1.00 89.00 115 PRO A O 1
ATOM 893 N N . MET A 1 116 ? 4.090 -7.372 -14.724 1.00 86.75 116 MET A N 1
ATOM 894 C CA . MET A 1 116 ? 4.650 -6.029 -14.654 1.00 86.75 116 MET A CA 1
ATOM 895 C C . MET A 1 116 ? 5.662 -5.785 -15.780 1.00 86.75 116 MET A C 1
ATOM 897 O O . MET A 1 116 ? 5.572 -4.775 -16.479 1.00 86.75 116 MET A O 1
ATOM 901 N N . LEU A 1 117 ? 6.596 -6.713 -16.014 1.00 84.50 117 LEU A N 1
ATOM 902 C CA . LEU A 1 117 ? 7.5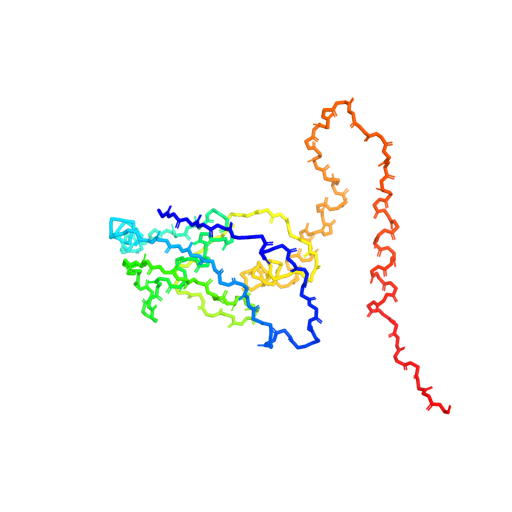76 -6.608 -17.100 1.00 84.50 117 LEU A CA 1
ATOM 903 C C . LEU A 1 117 ? 6.902 -6.531 -18.474 1.00 84.50 117 LEU A C 1
ATOM 905 O O . LEU A 1 117 ? 7.308 -5.716 -19.307 1.00 84.50 117 LEU A O 1
ATOM 909 N N . ALA A 1 118 ? 5.852 -7.324 -18.702 1.00 87.56 118 ALA A N 1
ATOM 910 C CA . ALA A 1 118 ? 5.057 -7.261 -19.924 1.00 87.56 118 ALA A CA 1
ATOM 911 C C . ALA A 1 118 ? 4.392 -5.884 -20.102 1.00 87.56 118 ALA A C 1
ATOM 913 O O . ALA A 1 118 ? 4.483 -5.294 -21.182 1.00 87.56 118 ALA A O 1
ATOM 914 N N . ALA A 1 119 ? 3.807 -5.326 -19.036 1.00 86.44 119 ALA A N 1
ATOM 915 C CA . ALA A 1 119 ? 3.208 -3.993 -19.056 1.00 86.44 119 ALA A CA 1
ATOM 916 C C . ALA A 1 119 ? 4.237 -2.889 -19.365 1.00 86.44 119 ALA A C 1
ATOM 918 O O . ALA A 1 119 ? 3.952 -2.004 -20.172 1.00 86.44 119 ALA A O 1
ATOM 919 N N . TYR A 1 120 ? 5.452 -2.951 -18.800 1.00 82.62 120 TYR A N 1
ATOM 920 C CA . TYR A 1 120 ? 6.525 -2.000 -19.136 1.00 82.62 120 TYR A CA 1
ATOM 921 C C . TYR A 1 120 ? 6.975 -2.119 -20.586 1.00 82.62 120 TYR A C 1
ATOM 923 O O . TYR A 1 120 ? 7.130 -1.096 -21.252 1.00 82.62 120 TYR A O 1
ATOM 931 N N . ARG A 1 121 ? 7.186 -3.346 -21.084 1.00 85.19 121 ARG A N 1
ATOM 932 C CA . ARG A 1 121 ? 7.545 -3.571 -22.493 1.00 85.19 121 ARG A CA 1
ATOM 933 C C . ARG A 1 121 ? 6.496 -2.935 -23.400 1.00 85.19 121 ARG A C 1
ATOM 935 O O . ARG A 1 121 ? 6.851 -2.144 -24.266 1.00 85.19 121 ARG A O 1
ATOM 942 N N . HIS A 1 122 ? 5.217 -3.187 -23.125 1.00 84.50 122 HIS A N 1
ATOM 943 C CA . HIS A 1 122 ? 4.118 -2.584 -23.870 1.00 84.50 122 HIS A CA 1
ATOM 944 C C . HIS A 1 122 ? 4.115 -1.049 -23.788 1.00 84.50 122 HIS A C 1
ATOM 946 O O . HIS A 1 122 ? 4.036 -0.395 -24.821 1.00 84.50 122 HIS A O 1
ATOM 952 N N . ALA A 1 123 ? 4.249 -0.459 -22.596 1.00 83.06 123 ALA A N 1
ATOM 953 C CA . ALA A 1 123 ? 4.232 0.995 -22.413 1.00 83.06 123 ALA A CA 1
ATOM 954 C C . ALA A 1 123 ? 5.405 1.708 -23.113 1.00 83.06 123 ALA A C 1
ATOM 956 O O . ALA A 1 123 ? 5.246 2.817 -23.623 1.00 83.06 123 ALA A O 1
ATOM 957 N N . VAL A 1 124 ? 6.579 1.071 -23.168 1.00 78.88 124 VAL A N 1
ATOM 958 C CA . VAL A 1 124 ? 7.737 1.587 -23.911 1.00 78.88 124 VAL A CA 1
ATOM 959 C C . VAL A 1 124 ? 7.491 1.504 -25.417 1.00 78.88 124 VAL A C 1
ATOM 961 O O . VAL A 1 124 ? 7.752 2.478 -26.120 1.00 78.88 124 VAL A O 1
ATOM 964 N N . THR A 1 125 ? 6.963 0.381 -25.913 1.00 76.62 125 THR A N 1
ATOM 965 C CA . THR A 1 125 ? 6.666 0.186 -27.343 1.00 76.62 125 THR A CA 1
ATOM 966 C C . THR A 1 125 ? 5.522 1.078 -27.831 1.00 76.62 125 THR A C 1
ATOM 968 O O . THR A 1 125 ? 5.594 1.601 -28.938 1.00 76.62 125 THR A O 1
ATOM 971 N N . ALA A 1 126 ? 4.496 1.302 -27.007 1.00 69.44 126 ALA A N 1
ATOM 972 C CA . ALA A 1 126 ? 3.376 2.199 -27.302 1.00 69.44 126 ALA A CA 1
ATOM 973 C C . ALA A 1 126 ? 3.751 3.694 -27.203 1.00 69.44 126 ALA A C 1
ATOM 975 O O . ALA A 1 126 ? 2.979 4.554 -27.623 1.00 69.44 126 ALA A O 1
ATOM 976 N N . GLY A 1 127 ? 4.945 3.995 -26.676 1.00 53.44 127 GLY A N 1
ATOM 977 C CA . GLY A 1 127 ? 5.456 5.337 -26.434 1.00 53.44 127 GLY A CA 1
ATOM 978 C C . GLY A 1 127 ? 4.875 5.964 -25.157 1.00 53.44 127 GLY A C 1
ATOM 979 O O . GLY A 1 127 ? 3.674 5.861 -24.896 1.00 53.44 127 GLY A O 1
ATOM 980 N N . PRO A 1 128 ? 5.682 6.666 -24.338 1.00 53.41 128 PRO A N 1
ATOM 981 C CA . PRO A 1 128 ? 5.131 7.431 -23.230 1.00 53.41 128 PRO A CA 1
ATOM 982 C C . PRO A 1 128 ? 4.221 8.523 -23.798 1.00 53.41 128 PRO A C 1
ATOM 984 O O . PRO A 1 128 ? 4.672 9.365 -24.579 1.00 53.41 128 PRO A O 1
ATOM 987 N N . ARG A 1 129 ? 2.952 8.558 -23.369 1.00 56.78 129 ARG A N 1
ATOM 988 C CA . ARG A 1 129 ? 2.122 9.759 -23.516 1.00 56.78 129 ARG A CA 1
ATOM 989 C C . ARG A 1 129 ? 2.784 10.868 -22.698 1.00 56.78 129 ARG A C 1
ATOM 991 O O . ARG A 1 129 ? 2.570 10.976 -21.493 1.00 56.78 129 ARG A O 1
ATOM 998 N N . ARG A 1 130 ? 3.651 11.656 -23.341 1.00 48.09 130 ARG A N 1
ATOM 999 C CA . ARG A 1 130 ? 4.194 12.882 -22.755 1.00 48.09 130 ARG A CA 1
ATOM 1000 C C . ARG A 1 130 ? 3.007 13.792 -22.450 1.00 48.09 130 ARG A C 1
ATOM 1002 O O . ARG A 1 130 ? 2.193 14.050 -23.331 1.00 48.09 130 ARG A O 1
ATOM 1009 N N . ARG A 1 131 ? 2.929 14.317 -21.225 1.00 44.47 131 ARG A N 1
ATOM 1010 C CA . ARG A 1 131 ? 2.354 15.656 -21.065 1.00 44.47 131 ARG A CA 1
ATOM 1011 C C . ARG A 1 131 ? 3.202 16.574 -21.944 1.00 44.47 131 ARG A C 1
ATOM 1013 O O . ARG A 1 131 ? 4.427 16.547 -21.813 1.00 44.47 131 ARG A O 1
ATOM 1020 N N . GLU A 1 132 ? 2.556 17.297 -22.854 1.00 33.75 132 GLU A N 1
ATOM 1021 C CA . GLU A 1 132 ? 3.172 18.365 -23.646 1.00 33.75 132 GLU A CA 1
ATOM 1022 C C . GLU A 1 132 ? 4.083 19.201 -22.729 1.00 33.75 132 GLU A C 1
ATOM 1024 O O . GLU A 1 132 ? 3.605 19.716 -21.712 1.00 33.75 132 GLU A O 1
ATOM 1029 N N . PRO A 1 133 ? 5.394 19.292 -23.002 1.00 38.78 133 PRO A N 1
ATOM 1030 C CA . PRO A 1 133 ? 6.249 20.183 -22.246 1.00 38.78 133 PRO A CA 1
ATOM 1031 C C . PRO A 1 133 ? 5.890 21.619 -22.628 1.00 38.78 133 PRO A C 1
ATOM 1033 O O . PRO A 1 133 ? 5.881 21.965 -23.809 1.00 38.78 133 PRO A O 1
ATOM 1036 N N . SER A 1 134 ? 5.639 22.476 -21.634 1.00 43.16 134 SER A N 1
ATOM 1037 C CA . SER A 1 134 ? 5.712 23.924 -21.844 1.00 43.16 134 SER A CA 1
ATOM 1038 C C . SER A 1 134 ? 7.060 24.250 -22.491 1.00 43.16 134 SER A C 1
ATOM 1040 O O . SER A 1 134 ? 8.085 23.673 -22.122 1.00 43.16 134 SER A O 1
ATOM 1042 N N . ALA A 1 135 ? 7.028 25.115 -23.501 1.00 40.84 135 ALA A N 1
ATOM 1043 C CA . ALA A 1 135 ? 8.059 25.293 -24.515 1.00 40.84 135 ALA A CA 1
ATOM 1044 C C . ALA A 1 135 ? 9.389 25.883 -23.998 1.00 40.84 135 ALA A C 1
ATOM 1046 O O . ALA A 1 135 ? 9.775 26.959 -24.427 1.00 40.84 135 ALA A O 1
ATOM 1047 N N . GLU A 1 136 ? 10.121 25.203 -23.110 1.00 46.75 136 GLU A N 1
ATOM 1048 C CA . GLU A 1 136 ? 11.423 25.701 -22.650 1.00 46.75 136 GLU A CA 1
ATOM 1049 C C . GLU A 1 136 ? 12.332 24.617 -22.041 1.00 46.75 136 GLU A C 1
ATOM 1051 O O . GLU A 1 136 ? 12.641 24.650 -20.860 1.00 46.75 136 GLU A O 1
ATOM 1056 N N . HIS A 1 137 ? 12.757 23.627 -22.836 1.00 42.75 137 HIS A N 1
ATOM 1057 C CA . HIS A 1 137 ? 14.112 23.028 -22.789 1.00 42.75 137 HIS A CA 1
ATOM 1058 C C . HIS A 1 137 ? 14.198 21.818 -23.731 1.00 42.75 137 HIS A C 1
ATOM 1060 O O . HIS A 1 137 ? 13.732 20.717 -23.437 1.00 42.75 137 HIS A O 1
ATOM 1066 N N . ARG A 1 138 ? 14.838 22.008 -24.889 1.00 47.19 138 ARG A N 1
ATOM 1067 C CA . ARG A 1 138 ? 15.170 20.925 -25.824 1.00 47.19 138 ARG A CA 1
ATOM 1068 C C . ARG A 1 138 ? 16.528 20.320 -25.472 1.00 47.19 138 ARG A C 1
ATOM 1070 O O . ARG A 1 138 ? 17.546 20.924 -25.785 1.00 47.19 138 ARG A O 1
ATOM 1077 N N . ARG A 1 139 ? 16.537 19.085 -24.960 1.00 40.66 139 ARG A N 1
ATOM 1078 C CA . ARG A 1 139 ? 17.448 18.013 -25.415 1.00 40.66 139 ARG A CA 1
ATOM 1079 C C . ARG A 1 139 ? 16.732 16.661 -25.288 1.00 40.66 139 ARG A C 1
ATOM 1081 O O . ARG A 1 139 ? 16.296 16.328 -24.188 1.00 40.66 139 ARG A O 1
ATOM 1088 N N . PRO A 1 140 ? 16.573 15.875 -26.366 1.00 41.28 140 PRO A N 1
ATOM 1089 C CA . PRO A 1 140 ? 16.013 14.536 -26.252 1.00 41.28 140 PRO A CA 1
ATOM 1090 C C . PRO A 1 140 ? 17.069 13.590 -25.666 1.00 41.28 140 PRO A C 1
ATOM 1092 O O . PRO A 1 140 ? 18.157 13.445 -26.216 1.00 41.28 140 PRO A O 1
ATOM 1095 N N . ALA A 1 141 ? 16.751 12.929 -24.553 1.00 47.44 141 ALA A N 1
ATOM 1096 C CA . ALA A 1 141 ? 17.421 11.685 -24.196 1.00 47.44 141 ALA A CA 1
ATOM 1097 C C . ALA A 1 141 ? 16.794 10.569 -25.043 1.00 47.44 141 ALA A C 1
ATOM 1099 O O . ALA A 1 141 ? 15.603 10.290 -24.912 1.00 47.44 141 ALA A O 1
ATOM 1100 N N . GLU A 1 142 ? 17.592 9.988 -25.937 1.00 40.69 142 GLU A N 1
ATOM 1101 C CA . GLU A 1 142 ? 17.272 8.844 -26.798 1.00 40.69 142 GLU A CA 1
ATOM 1102 C C . GLU A 1 142 ? 16.882 7.612 -25.946 1.00 40.69 142 GLU A C 1
ATOM 1104 O O . GLU A 1 142 ? 17.756 6.988 -25.332 1.00 40.69 142 GLU A O 1
ATOM 1109 N N . PRO A 1 143 ? 15.593 7.219 -25.885 1.00 46.78 143 PRO A N 1
ATOM 1110 C CA . PRO A 1 143 ? 15.126 6.135 -25.012 1.00 46.78 143 PRO A CA 1
ATOM 1111 C C . PRO A 1 143 ? 15.729 4.764 -25.358 1.00 46.78 143 PRO A C 1
ATOM 1113 O O . PRO A 1 143 ? 15.825 3.890 -24.495 1.00 46.78 143 PRO A O 1
ATOM 1116 N N . HIS A 1 144 ? 16.179 4.581 -26.605 1.00 42.69 144 HIS A N 1
ATOM 1117 C CA . HIS A 1 144 ? 16.754 3.325 -27.088 1.00 42.69 144 HIS A CA 1
ATOM 1118 C C . HIS A 1 144 ? 18.125 3.007 -26.451 1.00 42.69 144 HIS A C 1
ATOM 1120 O O . HIS A 1 144 ? 18.438 1.844 -26.192 1.00 42.69 144 HIS A O 1
ATOM 1126 N N . LEU A 1 145 ? 18.918 4.032 -26.109 1.00 39.53 145 LEU A N 1
ATOM 1127 C CA . LEU A 1 145 ? 20.254 3.872 -25.516 1.00 39.53 145 LEU A CA 1
ATOM 1128 C C . LEU A 1 145 ? 20.214 3.486 -24.032 1.00 39.53 145 LEU A C 1
ATOM 1130 O O . LEU A 1 145 ? 21.132 2.822 -23.545 1.00 39.53 145 LEU A O 1
ATOM 1134 N N . LEU A 1 146 ? 19.160 3.874 -23.306 1.00 45.75 146 LEU A N 1
ATOM 1135 C CA . LEU A 1 146 ? 18.979 3.493 -21.901 1.00 45.75 146 LEU A CA 1
ATOM 1136 C C . LEU A 1 146 ? 18.671 1.989 -21.776 1.00 45.75 146 LEU A C 1
ATOM 1138 O O . LEU A 1 146 ? 19.170 1.324 -20.869 1.00 45.75 146 LEU A O 1
ATOM 1142 N N . TRP A 1 147 ? 17.917 1.443 -22.734 1.00 42.91 147 TRP A N 1
ATOM 1143 C CA . TRP A 1 147 ? 17.526 0.032 -22.778 1.00 42.91 147 TRP A CA 1
ATOM 1144 C C . TRP A 1 147 ? 18.688 -0.913 -23.101 1.00 42.91 147 TRP A C 1
ATOM 1146 O O . TRP A 1 147 ? 18.865 -1.920 -22.414 1.00 42.91 147 TRP A O 1
ATOM 1156 N N . GLN A 1 148 ? 19.534 -0.573 -24.081 1.00 36.28 148 GLN A N 1
ATOM 1157 C CA . GLN A 1 148 ? 20.703 -1.396 -24.428 1.00 36.28 148 GLN A CA 1
ATOM 1158 C C . GLN A 1 148 ? 21.701 -1.513 -23.263 1.00 36.28 148 GLN A C 1
ATOM 1160 O O . GLN A 1 148 ? 22.275 -2.577 -23.032 1.00 36.28 148 GLN A O 1
ATOM 1165 N N . ARG A 1 149 ? 21.862 -0.450 -22.461 1.00 42.09 149 ARG A N 1
ATOM 1166 C CA . ARG A 1 149 ? 22.757 -0.453 -21.289 1.00 42.09 149 ARG A CA 1
ATOM 1167 C C . ARG A 1 149 ? 22.236 -1.301 -20.126 1.00 42.09 149 ARG A C 1
ATOM 1169 O O . ARG A 1 149 ? 23.043 -1.843 -19.373 1.00 42.09 149 ARG A O 1
ATOM 1176 N N . LEU A 1 150 ? 20.916 -1.423 -19.975 1.00 42.56 150 LEU A N 1
ATOM 1177 C CA . LEU A 1 150 ? 20.299 -2.272 -18.952 1.00 42.56 150 LEU A CA 1
ATOM 1178 C C . LEU A 1 150 ? 20.330 -3.755 -19.353 1.00 42.56 150 LEU A C 1
ATOM 1180 O O . LEU A 1 150 ? 20.652 -4.592 -18.513 1.00 42.56 150 LEU A O 1
ATOM 1184 N N . HIS A 1 151 ? 20.110 -4.073 -20.634 1.00 37.91 151 HIS A N 1
ATOM 1185 C CA . HIS A 1 151 ? 20.226 -5.443 -21.149 1.00 37.91 151 HIS A CA 1
ATOM 1186 C C . HIS A 1 151 ? 21.658 -5.998 -21.087 1.00 37.91 151 HIS A C 1
ATOM 1188 O O . HIS A 1 151 ? 21.843 -7.151 -20.707 1.00 37.91 151 HIS A O 1
ATOM 1194 N N . HIS A 1 152 ? 22.681 -5.190 -21.391 1.00 35.81 152 HIS A N 1
ATOM 1195 C CA . HIS A 1 152 ? 24.077 -5.652 -21.363 1.00 35.81 152 HIS A CA 1
ATOM 1196 C C . HIS A 1 152 ? 24.619 -5.958 -19.958 1.00 35.81 152 HIS A C 1
ATOM 1198 O O . HIS A 1 152 ? 25.548 -6.750 -19.837 1.00 35.81 152 HIS A O 1
ATOM 1204 N N . ARG A 1 153 ? 24.071 -5.352 -18.895 1.00 40.62 153 ARG A N 1
ATOM 1205 C CA . ARG A 1 153 ? 24.527 -5.595 -17.511 1.00 40.62 153 ARG A CA 1
ATOM 1206 C C . ARG A 1 153 ? 23.794 -6.731 -16.804 1.00 40.62 153 ARG A C 1
ATOM 1208 O O . ARG A 1 153 ? 24.357 -7.296 -15.879 1.00 40.62 153 ARG A O 1
ATOM 1215 N N . ALA A 1 154 ? 22.575 -7.062 -17.225 1.00 38.31 154 ALA A N 1
ATOM 1216 C CA . ALA A 1 154 ? 21.819 -8.180 -16.659 1.00 38.31 154 ALA 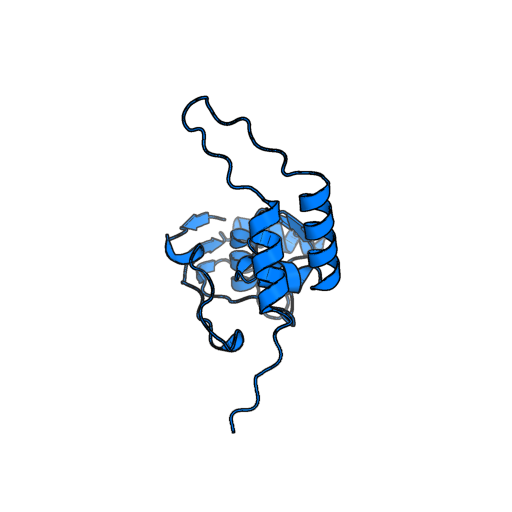A CA 1
ATOM 1217 C C . ALA A 1 154 ? 22.299 -9.559 -17.163 1.00 38.31 154 ALA A C 1
ATOM 1219 O O . ALA A 1 154 ? 22.051 -10.553 -16.495 1.00 38.31 154 ALA A O 1
ATOM 1220 N N . ASN A 1 155 ? 23.007 -9.608 -18.301 1.00 35.38 155 ASN A N 1
ATOM 1221 C CA . ASN A 1 155 ? 23.462 -10.846 -18.957 1.00 35.38 155 ASN A CA 1
ATOM 1222 C C . ASN A 1 155 ? 24.999 -10.990 -19.022 1.00 35.38 155 ASN A C 1
ATOM 1224 O O . ASN A 1 155 ? 25.508 -11.773 -19.821 1.00 35.38 155 ASN A O 1
ATOM 1228 N N . ALA A 1 156 ? 25.760 -10.207 -18.252 1.00 37.12 156 ALA A N 1
ATOM 1229 C CA . ALA A 1 156 ? 27.213 -10.355 -18.202 1.00 37.12 156 ALA A CA 1
ATOM 1230 C C . ALA A 1 156 ? 27.582 -11.486 -17.228 1.00 37.12 156 ALA A C 1
ATOM 1232 O O . ALA A 1 156 ? 27.403 -11.334 -16.021 1.00 37.12 156 ALA A O 1
ATOM 1233 N N . GLU A 1 157 ? 28.084 -12.609 -17.747 1.00 35.59 157 GLU A N 1
ATOM 1234 C CA . GLU A 1 157 ? 28.610 -13.698 -16.916 1.00 35.59 157 GLU A CA 1
ATOM 1235 C C . GLU A 1 157 ? 29.793 -13.229 -16.047 1.00 35.59 157 GLU A C 1
ATOM 1237 O O . GLU A 1 157 ? 30.592 -12.390 -16.493 1.00 35.59 157 GLU A O 1
ATOM 1242 N N . PRO A 1 158 ? 29.953 -13.766 -14.820 1.00 39.34 158 PRO A N 1
ATOM 1243 C CA . PRO A 1 158 ? 31.100 -13.446 -13.992 1.00 39.34 158 PRO A CA 1
ATOM 1244 C C . PRO A 1 158 ? 32.362 -13.992 -14.662 1.00 39.34 158 PRO A C 1
ATOM 1246 O O . PRO A 1 158 ? 32.536 -15.201 -14.807 1.00 39.34 158 PRO A O 1
ATOM 1249 N N . ARG A 1 159 ? 33.266 -13.093 -15.071 1.00 39.25 159 ARG A N 1
ATOM 1250 C CA . ARG A 1 159 ? 34.613 -13.483 -15.498 1.00 39.25 159 ARG A CA 1
ATOM 1251 C C . ARG A 1 159 ? 35.282 -14.232 -14.347 1.00 39.25 159 ARG A C 1
ATOM 1253 O O . ARG A 1 159 ? 35.576 -13.632 -13.316 1.00 39.25 159 ARG A O 1
ATOM 1260 N N . GLN A 1 160 ? 35.533 -15.522 -14.553 1.00 35.62 160 GLN A N 1
ATOM 1261 C CA . GLN A 1 160 ? 36.474 -16.298 -13.755 1.00 35.62 160 GLN A CA 1
ATOM 1262 C C . GLN A 1 160 ? 37.828 -15.574 -13.788 1.00 35.62 160 GLN A C 1
ATOM 1264 O O . GLN A 1 160 ? 38.379 -15.330 -14.862 1.00 35.62 160 GLN A O 1
ATOM 1269 N N . GLN A 1 161 ? 38.311 -15.157 -12.619 1.00 36.22 161 GLN A N 1
ATOM 1270 C CA . GLN A 1 161 ? 39.658 -14.621 -12.447 1.00 36.22 161 GLN A CA 1
ATOM 1271 C C . GLN A 1 161 ? 40.620 -15.805 -12.281 1.00 36.22 161 GLN A C 1
ATOM 1273 O O . GLN A 1 161 ? 40.447 -16.608 -11.364 1.00 36.22 161 GLN A O 1
ATOM 1278 N N . LEU A 1 162 ? 41.582 -15.909 -13.201 1.00 34.12 162 LEU A N 1
ATOM 1279 C CA . LEU A 1 162 ? 42.871 -16.585 -13.022 1.00 34.12 162 LEU A CA 1
ATOM 1280 C C . LEU A 1 162 ? 43.890 -15.546 -12.547 1.00 34.12 162 LEU A C 1
ATOM 1282 O O . LEU A 1 162 ? 43.809 -14.401 -13.055 1.00 34.12 162 LEU A O 1
#

Secondary structure (DSSP, 8-state):
-EEE--GGGGPPP--SSGGG-PPPPEEEEE-HHHHHHHHHHHHTTPPP--BSHHHHHHHHHHB-TTS-B--EEEEE-----TT---SS-S--B-----TTSHHHHHHHHHH-HHHHHHHHHHHHHT--------S-------HHHHHHHHHHHHS-------